Protein AF-A0A078AK58-F1 (afdb_monomer_lite)

Foldseek 3Di:
DDDPPVPLVVVVVVLVVCLVPVLQVVLVVQLVPDPDPVCSVVSSVVSSVVSNVVSVVVSVVVVVVVVCPPDPPDDDDDDPPPPPDDPDPVPDDPPDDSPDPPVPDDPDDD

InterPro domains:
  IPR008389 ATPase, V0 complex, subunit e1/e2 [PF05493] (16-73)

pLDDT: mean 79.78, std 16.2, range [44.53, 97.0]

Sequence (110 aa):
MGVDQTAFGPITGIYVAVAAVAAPLIAMYVFRKTKDVTMKKDNCWMTFWLVLLGVFCMWIMWACTFMHQMYPLSRAVSKKPEFRVRCPAKYCNDDQDPDIWIEKAPESKL

Organism: Stylonychia lemnae (NCBI:txid5949)

Secondary structure (DSSP, 8-state):
----TTTHHHHHHHHHHHHHHHHHHHHHHHHHH---TTTHHHHHHHHHHHHHHHHHHHHHHHHHHHHHHHS-S----PPPP-------TTS--TTS-TT-----------

Structure (mmCIF, N/CA/C/O backbone):
data_AF-A0A078AK58-F1
#
_entry.id   AF-A0A078AK58-F1
#
loop_
_atom_site.group_PDB
_atom_site.id
_atom_site.type_symbol
_atom_site.label_atom_id
_atom_site.label_alt_id
_atom_site.label_comp_id
_atom_site.label_asym_id
_atom_site.label_entity_id
_atom_site.label_seq_id
_atom_site.pdbx_PDB_ins_code
_atom_site.Cartn_x
_atom_site.Cartn_y
_atom_site.Cartn_z
_atom_site.occupancy
_atom_site.B_iso_or_equiv
_atom_site.auth_seq_id
_atom_site.auth_comp_id
_atom_site.auth_asym_id
_atom_site.auth_atom_id
_atom_site.pdbx_PDB_model_num
ATOM 1 N N . MET A 1 1 ? 14.020 6.325 -24.079 1.00 44.53 1 MET A N 1
ATOM 2 C CA . MET A 1 1 ? 13.530 5.118 -23.382 1.00 44.53 1 MET A CA 1
ATOM 3 C C . MET A 1 1 ? 12.362 5.566 -22.527 1.00 44.53 1 MET A C 1
ATOM 5 O O . MET A 1 1 ? 12.584 6.214 -21.514 1.00 44.53 1 MET A O 1
ATOM 9 N N . GLY A 1 2 ? 11.139 5.394 -23.030 1.00 47.38 2 GLY A N 1
ATOM 10 C CA . GLY A 1 2 ? 9.935 5.797 -22.310 1.00 47.38 2 GLY A CA 1
ATOM 11 C C . GLY A 1 2 ? 9.709 4.819 -21.171 1.00 47.38 2 GLY A C 1
ATOM 12 O O . GLY A 1 2 ? 9.520 3.633 -21.414 1.00 47.38 2 GLY A O 1
ATOM 13 N N . VAL A 1 3 ? 9.812 5.296 -19.937 1.00 57.88 3 VAL A N 1
ATOM 14 C CA . VAL A 1 3 ? 9.314 4.546 -18.790 1.00 57.88 3 VAL A CA 1
ATOM 15 C C . VAL A 1 3 ? 7.798 4.603 -18.910 1.00 57.88 3 VAL A C 1
ATOM 17 O O . VAL A 1 3 ? 7.224 5.684 -18.770 1.00 57.88 3 VAL A O 1
ATOM 20 N N . ASP A 1 4 ? 7.149 3.482 -19.213 1.00 56.38 4 ASP A N 1
ATOM 21 C CA . ASP A 1 4 ? 5.697 3.397 -19.110 1.00 56.38 4 ASP A CA 1
ATOM 22 C C . ASP A 1 4 ? 5.334 3.679 -17.644 1.00 56.38 4 ASP A C 1
ATOM 24 O O . ASP A 1 4 ? 5.480 2.832 -16.763 1.00 56.38 4 ASP A O 1
ATOM 28 N N . GLN A 1 5 ? 4.883 4.904 -17.351 1.00 56.28 5 GLN A N 1
ATOM 29 C CA . GLN A 1 5 ? 4.442 5.350 -16.018 1.00 56.28 5 GLN A CA 1
ATOM 30 C C . GLN A 1 5 ? 3.253 4.536 -15.465 1.00 56.28 5 GLN A C 1
ATOM 32 O O . GLN A 1 5 ? 2.751 4.801 -14.373 1.00 56.28 5 GLN A O 1
ATOM 37 N N . THR A 1 6 ? 2.790 3.532 -16.2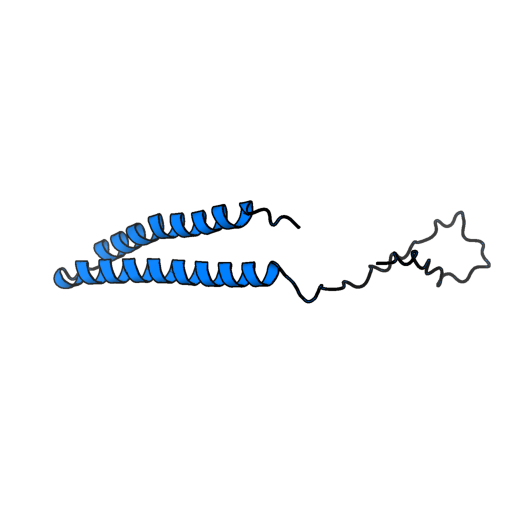03 1.00 62.16 6 THR A N 1
ATOM 38 C CA . THR A 1 6 ? 1.572 2.771 -15.953 1.00 62.16 6 THR A CA 1
ATOM 39 C C . THR A 1 6 ? 1.684 1.809 -14.775 1.00 62.16 6 THR A C 1
ATOM 41 O O . THR A 1 6 ? 0.653 1.476 -14.207 1.00 62.16 6 THR A O 1
ATOM 44 N N . ALA A 1 7 ? 2.884 1.391 -14.347 1.00 67.00 7 ALA A N 1
ATOM 45 C CA . ALA A 1 7 ? 3.033 0.406 -13.264 1.00 67.00 7 ALA A CA 1
ATOM 46 C C . ALA A 1 7 ? 3.028 1.009 -11.843 1.00 67.00 7 ALA A C 1
ATOM 48 O O . ALA A 1 7 ? 2.622 0.346 -10.887 1.00 67.00 7 ALA A O 1
ATOM 49 N N . PHE A 1 8 ? 3.443 2.270 -11.682 1.00 79.38 8 PHE A N 1
ATOM 50 C CA . PHE A 1 8 ? 3.563 2.898 -10.358 1.00 79.38 8 PHE A CA 1
ATOM 51 C C . PHE A 1 8 ? 2.199 3.239 -9.735 1.00 79.38 8 PHE A C 1
ATOM 53 O O . PHE A 1 8 ? 1.989 3.065 -8.530 1.00 79.38 8 PHE A O 1
ATOM 60 N N . GLY A 1 9 ? 1.259 3.695 -10.569 1.00 84.81 9 GLY A N 1
ATOM 61 C CA . GLY A 1 9 ? -0.090 4.089 -10.157 1.00 84.81 9 GLY A CA 1
ATOM 62 C C . GLY A 1 9 ? -0.917 2.942 -9.561 1.00 84.81 9 GLY A C 1
ATOM 63 O O . GLY A 1 9 ? -1.377 3.075 -8.427 1.00 84.81 9 GLY A O 1
ATOM 64 N N . PRO A 1 10 ? -1.081 1.801 -10.261 1.00 90.62 10 PRO A N 1
ATOM 65 C CA . PRO A 1 10 ? -1.888 0.681 -9.785 1.00 90.62 10 PRO A CA 1
ATOM 66 C C . PRO A 1 10 ? -1.395 0.120 -8.454 1.00 90.62 10 PRO A C 1
ATOM 68 O O . PRO A 1 10 ? -2.193 -0.095 -7.546 1.00 90.62 10 PRO A O 1
ATOM 71 N N . ILE A 1 11 ? -0.080 -0.069 -8.307 1.00 90.94 11 ILE A N 1
ATOM 72 C CA . ILE A 1 11 ? 0.484 -0.659 -7.090 1.00 90.94 11 ILE A CA 1
ATOM 73 C C . ILE A 1 11 ? 0.319 0.295 -5.909 1.00 90.94 11 ILE A C 1
ATOM 75 O O . ILE A 1 11 ? -0.164 -0.116 -4.856 1.00 90.94 11 ILE A O 1
ATOM 79 N N . THR A 1 12 ? 0.608 1.584 -6.093 1.00 91.69 12 THR A N 1
ATOM 80 C CA . THR A 1 12 ? 0.352 2.591 -5.053 1.00 91.69 12 THR A CA 1
ATOM 81 C C . THR A 1 12 ? -1.132 2.649 -4.682 1.00 91.69 12 THR A C 1
ATOM 83 O O . THR A 1 12 ? -1.469 2.707 -3.500 1.00 91.69 12 THR A O 1
ATOM 86 N N . GLY A 1 13 ? -2.026 2.533 -5.669 1.00 92.94 13 GLY A N 1
ATOM 87 C CA . GLY A 1 13 ? -3.469 2.431 -5.454 1.00 92.94 13 GLY A CA 1
ATOM 88 C C . GLY A 1 13 ? -3.873 1.240 -4.578 1.00 92.94 13 GLY A C 1
ATOM 89 O O . GLY A 1 13 ? -4.726 1.398 -3.707 1.00 92.94 13 GLY A O 1
ATOM 90 N N . ILE A 1 14 ? -3.228 0.077 -4.734 1.00 94.56 14 ILE A N 1
ATOM 91 C CA . ILE A 1 14 ? -3.469 -1.099 -3.880 1.00 94.56 14 ILE A CA 1
ATOM 92 C C . ILE A 1 14 ? -3.087 -0.801 -2.428 1.00 94.56 14 ILE A C 1
ATOM 94 O O . ILE A 1 14 ? -3.877 -1.079 -1.530 1.00 94.56 14 ILE A O 1
ATOM 98 N N . TYR A 1 15 ? -1.921 -0.200 -2.176 1.00 94.25 15 TYR A N 1
ATOM 99 C CA . TYR A 1 15 ? -1.517 0.158 -0.811 1.00 94.25 15 TYR A CA 1
ATOM 100 C C . TYR A 1 15 ? -2.486 1.160 -0.171 1.00 94.25 15 TYR A C 1
ATOM 102 O O . TYR A 1 15 ? -2.853 0.997 0.992 1.00 94.25 15 TYR A O 1
ATOM 110 N N . VAL A 1 16 ? -2.967 2.146 -0.934 1.00 95.12 16 VAL A N 1
ATOM 111 C CA . VAL A 1 16 ? -3.990 3.091 -0.460 1.00 95.12 16 VAL A CA 1
ATOM 112 C C . VAL A 1 16 ? -5.307 2.375 -0.152 1.00 95.12 16 VAL A C 1
ATOM 114 O O . VAL A 1 16 ? -5.888 2.610 0.906 1.00 95.12 16 VAL A O 1
ATOM 117 N N . ALA A 1 17 ? -5.764 1.468 -1.019 1.00 95.69 17 ALA A N 1
ATOM 118 C CA . ALA A 1 17 ? -6.980 0.690 -0.788 1.00 95.69 17 ALA A CA 1
ATOM 119 C C . ALA A 1 17 ? -6.858 -0.200 0.460 1.00 95.69 17 ALA A C 1
ATOM 121 O O . ALA A 1 17 ? -7.770 -0.246 1.286 1.00 95.69 17 ALA A O 1
ATOM 122 N N . VAL A 1 18 ? -5.707 -0.854 0.647 1.00 95.12 18 VAL A N 1
ATOM 123 C CA . VAL A 1 18 ? -5.418 -1.652 1.844 1.00 95.12 18 VAL A CA 1
ATOM 124 C C . VAL A 1 18 ? -5.406 -0.771 3.090 1.00 95.12 18 VAL A C 1
ATOM 126 O O . VAL A 1 18 ? -6.041 -1.139 4.071 1.00 95.12 18 VAL A O 1
ATOM 129 N N . ALA A 1 19 ? -4.768 0.403 3.069 1.00 94.69 19 ALA A N 1
ATOM 130 C CA . ALA A 1 19 ? -4.797 1.331 4.201 1.00 94.69 19 ALA A CA 1
ATOM 131 C C . ALA A 1 19 ? -6.230 1.781 4.531 1.00 94.69 19 ALA A C 1
ATOM 133 O O . ALA A 1 19 ? -6.636 1.744 5.692 1.00 94.69 19 ALA A O 1
ATOM 134 N N . ALA A 1 20 ? -7.012 2.147 3.511 1.00 94.50 20 ALA A N 1
ATOM 135 C CA . ALA A 1 20 ? -8.379 2.634 3.663 1.00 94.50 20 ALA A CA 1
ATOM 136 C C . ALA A 1 20 ? -9.340 1.575 4.223 1.00 94.50 20 ALA A C 1
ATOM 138 O O . ALA A 1 20 ? -10.286 1.932 4.916 1.00 94.50 20 ALA A O 1
ATOM 139 N N . VAL A 1 21 ? -9.105 0.287 3.952 1.00 96.38 21 VAL A N 1
ATOM 140 C CA . VAL A 1 21 ? -9.954 -0.816 4.433 1.00 96.38 21 VAL A CA 1
ATOM 141 C C . VAL A 1 21 ? -9.424 -1.415 5.738 1.00 96.38 21 VAL A C 1
ATOM 143 O O . VAL A 1 21 ? -10.177 -1.585 6.696 1.00 96.38 21 VAL A O 1
ATOM 146 N N . ALA A 1 22 ? -8.127 -1.714 5.821 1.00 93.62 22 ALA A N 1
ATOM 147 C CA . ALA A 1 22 ? -7.534 -2.376 6.978 1.00 93.62 22 ALA A CA 1
ATOM 148 C C . ALA A 1 22 ? -7.523 -1.478 8.221 1.00 93.62 22 ALA A C 1
ATOM 150 O O . ALA A 1 22 ? -7.836 -1.955 9.311 1.00 93.62 22 ALA A O 1
ATOM 151 N N . ALA A 1 23 ? -7.217 -0.183 8.079 1.00 93.38 23 ALA A N 1
ATOM 152 C CA . ALA A 1 23 ? -7.156 0.727 9.221 1.00 93.38 23 ALA A CA 1
ATOM 153 C C . ALA A 1 23 ? -8.502 0.838 9.969 1.00 93.38 23 ALA A C 1
ATOM 155 O O . ALA A 1 23 ? -8.506 0.602 11.181 1.00 93.38 23 ALA A O 1
ATOM 156 N N . PRO A 1 24 ? -9.657 1.105 9.318 1.00 93.56 24 PRO A N 1
ATOM 157 C CA . PRO A 1 24 ? -10.933 1.143 10.027 1.00 93.56 24 PRO A CA 1
ATOM 158 C C . PRO A 1 24 ? -11.393 -0.238 10.507 1.00 93.56 24 PRO A C 1
ATOM 160 O O . PRO A 1 24 ? -11.928 -0.327 11.609 1.00 93.56 24 PRO A O 1
ATOM 163 N N . LEU A 1 25 ? -11.168 -1.321 9.749 1.00 94.81 25 LEU A N 1
ATOM 164 C CA . LEU A 1 25 ? -11.570 -2.668 10.180 1.00 94.81 25 LEU A CA 1
ATOM 165 C C . LEU A 1 25 ? -10.841 -3.107 11.456 1.00 94.81 25 LEU A C 1
ATOM 167 O O . LEU A 1 25 ? -11.472 -3.593 12.398 1.00 94.81 25 LEU A O 1
ATOM 171 N N . ILE A 1 26 ? -9.522 -2.909 11.513 1.00 93.19 26 ILE A N 1
ATOM 172 C CA . ILE A 1 26 ? -8.712 -3.281 12.677 1.00 93.19 26 ILE A CA 1
ATOM 173 C C . ILE A 1 26 ? -9.017 -2.341 13.853 1.00 93.19 26 ILE A C 1
ATOM 175 O O . ILE A 1 26 ? -9.166 -2.809 14.983 1.00 93.19 26 ILE A O 1
ATOM 179 N N . ALA A 1 27 ? -9.202 -1.040 13.608 1.00 91.12 27 ALA A N 1
ATOM 180 C CA . ALA A 1 27 ? -9.598 -0.091 14.647 1.00 91.12 27 ALA A CA 1
ATOM 181 C C . ALA A 1 27 ? -10.966 -0.444 15.268 1.00 91.12 27 ALA A C 1
ATOM 183 O O . ALA A 1 27 ? -11.099 -0.484 16.493 1.00 91.12 27 ALA A O 1
ATOM 184 N N . MET A 1 28 ? -11.966 -0.801 14.449 1.00 91.94 28 MET A N 1
ATOM 185 C CA . MET A 1 28 ? -13.268 -1.282 14.932 1.00 91.94 28 MET A CA 1
ATOM 186 C C . MET A 1 28 ? -13.142 -2.586 15.725 1.00 91.94 28 MET A C 1
ATOM 188 O O . MET A 1 28 ? -13.786 -2.744 16.766 1.00 91.94 28 MET A O 1
ATOM 192 N N . TYR A 1 29 ? -12.300 -3.516 15.269 1.00 93.69 29 TYR A N 1
ATOM 193 C CA . TYR A 1 29 ? -12.030 -4.759 15.987 1.00 93.69 29 TYR A CA 1
ATOM 194 C C . TYR A 1 29 ? -11.444 -4.495 17.383 1.00 93.69 29 TYR A C 1
ATOM 196 O O . TYR A 1 29 ? -11.949 -5.031 18.375 1.00 93.69 29 TYR A O 1
ATOM 204 N N . VAL A 1 30 ? -10.435 -3.623 17.487 1.00 91.81 30 VAL A N 1
ATOM 205 C CA . VAL A 1 30 ? -9.811 -3.257 18.768 1.00 91.81 30 VAL A CA 1
ATOM 206 C C . VAL A 1 30 ? -10.794 -2.528 19.680 1.00 91.81 30 VAL A C 1
ATOM 208 O O . VAL A 1 30 ? -10.871 -2.843 20.872 1.00 91.81 30 VAL A O 1
ATOM 211 N N . PHE A 1 31 ? -11.610 -1.625 19.133 1.00 90.12 31 PHE A N 1
ATOM 212 C CA . PHE A 1 31 ? -12.654 -0.939 19.892 1.00 90.12 31 PHE A CA 1
ATOM 213 C C . PHE A 1 31 ? -13.658 -1.926 20.504 1.00 90.12 31 PHE A C 1
ATOM 215 O O . PHE A 1 31 ? -14.035 -1.797 21.670 1.00 90.12 31 PHE A O 1
ATOM 222 N N . ARG A 1 32 ? -14.053 -2.955 19.743 1.00 90.75 32 ARG A N 1
ATOM 223 C CA . ARG A 1 32 ? -15.008 -3.976 20.193 1.00 90.75 32 ARG A CA 1
ATOM 224 C C . ARG A 1 32 ? -14.403 -4.960 21.196 1.00 90.75 32 ARG A C 1
ATOM 226 O O . ARG A 1 32 ? -15.126 -5.489 22.037 1.00 90.75 32 ARG A O 1
ATOM 233 N N . LYS A 1 33 ? -13.094 -5.217 21.116 1.00 92.75 33 LYS A N 1
ATOM 234 C CA . LYS A 1 33 ? -12.386 -6.148 22.008 1.00 92.75 33 LYS A CA 1
ATOM 235 C C . LYS A 1 33 ? -11.976 -5.514 23.340 1.00 92.75 33 LYS A C 1
ATOM 237 O O . LYS A 1 33 ? -11.910 -6.221 24.347 1.00 92.75 33 LYS A O 1
ATOM 242 N N . THR A 1 34 ? -11.707 -4.210 23.354 1.00 89.94 34 THR A N 1
ATOM 243 C CA . THR A 1 34 ? -11.282 -3.480 24.556 1.00 89.94 34 THR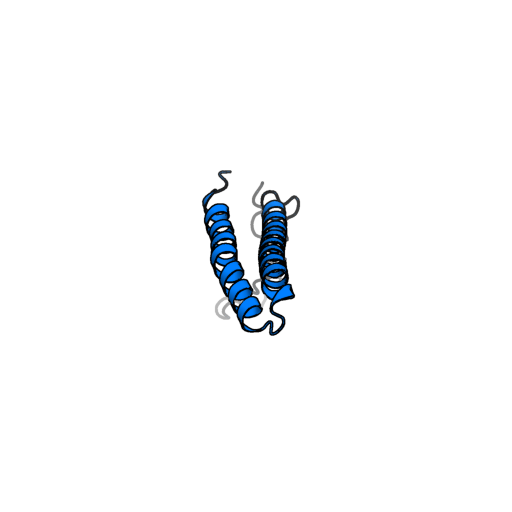 A CA 1
ATOM 244 C C . THR A 1 34 ? -12.432 -3.428 25.566 1.00 89.94 34 THR A C 1
ATOM 246 O O . THR A 1 34 ? -13.502 -2.902 25.267 1.00 89.94 34 THR A O 1
ATOM 249 N N . LYS A 1 35 ? -12.239 -3.994 26.766 1.00 87.94 35 LYS A N 1
ATOM 250 C CA . LYS A 1 35 ? -13.261 -3.993 27.830 1.00 87.94 35 LYS A CA 1
ATOM 251 C C . LYS A 1 35 ? -13.280 -2.676 28.609 1.00 87.94 35 LYS A C 1
ATOM 253 O O . LYS A 1 35 ? -14.360 -2.196 28.944 1.00 87.94 35 LYS A O 1
ATOM 258 N N . ASP A 1 36 ? -12.107 -2.084 28.827 1.00 87.19 36 ASP A N 1
ATOM 259 C CA . ASP A 1 36 ? -11.958 -0.827 29.560 1.00 87.19 36 ASP A CA 1
ATOM 260 C C . ASP A 1 36 ? -12.541 0.358 28.796 1.00 87.19 36 ASP A C 1
ATOM 262 O O . ASP A 1 36 ? -12.132 0.664 27.676 1.00 87.19 36 ASP A O 1
ATOM 266 N N . VAL A 1 37 ? -13.514 1.038 29.401 1.00 82.12 37 VAL A N 1
ATOM 267 C CA . VAL A 1 37 ? -14.289 2.091 28.728 1.00 82.12 37 VAL A CA 1
ATOM 268 C C . VAL A 1 37 ? -13.464 3.365 28.537 1.00 82.12 37 VAL A C 1
ATOM 270 O O . VAL A 1 37 ? -13.616 4.042 27.524 1.00 82.12 37 VAL A O 1
ATOM 273 N N . THR A 1 38 ? -12.548 3.648 29.464 1.00 89.25 38 THR A N 1
ATOM 274 C CA . THR A 1 38 ? -11.646 4.809 29.426 1.00 89.25 38 THR A CA 1
ATOM 275 C C . THR A 1 38 ? -10.582 4.687 28.332 1.00 89.25 38 THR A C 1
ATOM 277 O O . THR A 1 38 ? -10.250 5.682 27.700 1.00 89.25 38 THR A O 1
ATOM 280 N N . MET A 1 39 ? -10.113 3.468 28.040 1.00 88.44 39 MET A N 1
ATOM 281 C CA . MET A 1 39 ? -9.005 3.206 27.102 1.00 88.44 39 MET A CA 1
ATOM 282 C C . MET A 1 39 ? -9.460 2.902 25.667 1.00 88.44 39 MET A C 1
ATOM 284 O O . MET A 1 39 ? -8.646 2.810 24.749 1.00 88.44 39 MET A O 1
ATOM 288 N N . LYS A 1 40 ? -10.768 2.737 25.434 1.00 87.81 40 LYS A N 1
ATOM 289 C CA . LYS A 1 40 ? -11.324 2.358 24.123 1.00 87.81 40 LYS A CA 1
ATOM 290 C C . LYS A 1 40 ? -10.944 3.316 22.999 1.00 87.81 40 LYS A C 1
ATOM 292 O O . LYS A 1 40 ? -10.606 2.865 21.904 1.00 87.81 40 LYS A O 1
ATOM 297 N N . LYS A 1 41 ? -11.044 4.626 23.247 1.00 87.44 41 LYS A N 1
ATOM 298 C CA . LYS A 1 41 ? -10.799 5.640 22.213 1.00 87.44 41 LYS A CA 1
ATOM 299 C C . LYS A 1 41 ? -9.317 5.717 21.860 1.00 87.44 41 LYS A C 1
ATOM 301 O O . LYS A 1 41 ? -8.983 5.731 20.677 1.00 87.44 41 LYS A O 1
ATOM 306 N N . ASP A 1 42 ? -8.460 5.685 22.874 1.00 91.69 42 ASP A N 1
ATOM 307 C CA . ASP A 1 42 ? -7.013 5.800 22.708 1.00 91.69 42 ASP A CA 1
ATOM 308 C C . ASP A 1 42 ? -6.442 4.559 22.018 1.00 91.69 42 ASP A C 1
ATOM 310 O O . ASP A 1 42 ? -5.712 4.689 21.038 1.00 91.69 42 ASP A O 1
ATOM 314 N N . ASN A 1 43 ? -6.882 3.357 22.411 1.00 90.25 43 ASN A N 1
ATOM 315 C CA . ASN A 1 43 ? -6.496 2.115 21.735 1.00 90.25 43 ASN A CA 1
ATOM 316 C C . ASN A 1 43 ? -6.955 2.081 20.271 1.00 90.25 43 ASN A C 1
ATOM 318 O O . ASN A 1 43 ? -6.232 1.587 19.405 1.00 90.25 43 ASN A O 1
ATOM 322 N N . CYS A 1 44 ? -8.146 2.609 19.977 1.00 90.69 44 CYS A N 1
ATOM 323 C CA . CYS A 1 44 ? -8.671 2.695 18.615 1.00 90.69 44 CYS A CA 1
ATOM 324 C C . CYS A 1 44 ? -7.815 3.629 17.742 1.00 90.69 44 CYS A C 1
ATOM 326 O O . CYS A 1 44 ? -7.372 3.233 16.664 1.00 90.69 44 CYS A O 1
ATOM 328 N N . TRP A 1 45 ? -7.513 4.833 18.238 1.00 92.62 45 TRP A N 1
ATOM 329 C CA . TRP A 1 45 ? -6.678 5.812 17.536 1.00 92.62 45 TRP A CA 1
ATOM 330 C C . TRP A 1 45 ? -5.236 5.339 17.364 1.00 92.62 45 TRP A C 1
ATOM 332 O O . TRP A 1 45 ? -4.683 5.442 16.270 1.00 92.62 45 TRP A O 1
ATOM 342 N N . MET A 1 46 ? -4.642 4.769 18.411 1.00 94.50 46 MET A N 1
ATOM 343 C CA . MET A 1 46 ? -3.303 4.190 18.353 1.00 94.50 46 MET A CA 1
ATOM 344 C C . MET A 1 46 ? -3.231 3.093 17.288 1.00 94.50 46 MET A C 1
ATOM 346 O O . MET A 1 46 ? -2.343 3.109 16.440 1.00 94.50 46 MET A O 1
ATOM 350 N N . THR A 1 47 ? -4.201 2.177 17.280 1.00 94.00 47 THR A N 1
ATOM 351 C CA . THR A 1 47 ? -4.258 1.091 16.293 1.00 94.00 47 THR A CA 1
ATOM 352 C C . THR A 1 47 ? -4.407 1.625 14.872 1.00 94.00 47 THR A C 1
ATOM 354 O O . THR A 1 47 ? -3.710 1.164 13.972 1.00 94.00 47 THR A O 1
ATOM 357 N N . PHE A 1 48 ? -5.275 2.618 14.662 1.00 93.19 48 PHE A N 1
ATOM 358 C CA . PHE A 1 48 ? -5.466 3.240 13.354 1.00 93.19 48 PHE A CA 1
ATOM 359 C C . PHE A 1 48 ? -4.153 3.813 12.798 1.00 93.19 48 PHE A C 1
ATOM 361 O O . PHE A 1 48 ? -3.763 3.491 11.673 1.00 93.19 48 PHE A O 1
ATOM 368 N N . TRP A 1 49 ? -3.432 4.598 13.605 1.00 94.75 49 TRP A N 1
ATOM 369 C CA . TRP A 1 49 ? -2.154 5.189 13.201 1.00 94.75 49 TRP A CA 1
ATOM 370 C C . TRP A 1 49 ? -1.054 4.149 12.992 1.00 94.75 49 TRP A C 1
ATOM 372 O O . TRP A 1 49 ? -0.272 4.281 12.053 1.00 94.75 49 TRP A O 1
ATOM 382 N N . LEU A 1 50 ? -1.014 3.091 13.806 1.00 95.31 50 LEU A N 1
ATOM 383 C CA . LEU A 1 50 ? -0.055 1.998 13.635 1.00 95.31 50 LEU A CA 1
ATOM 384 C C . LEU A 1 50 ? -0.269 1.239 12.322 1.00 95.31 50 LEU A C 1
ATOM 386 O O . LEU A 1 50 ? 0.702 0.926 11.636 1.00 95.31 50 LEU A O 1
ATOM 390 N N . VAL A 1 51 ? -1.523 0.968 11.946 1.00 95.56 51 VAL A N 1
ATOM 391 C CA . VAL 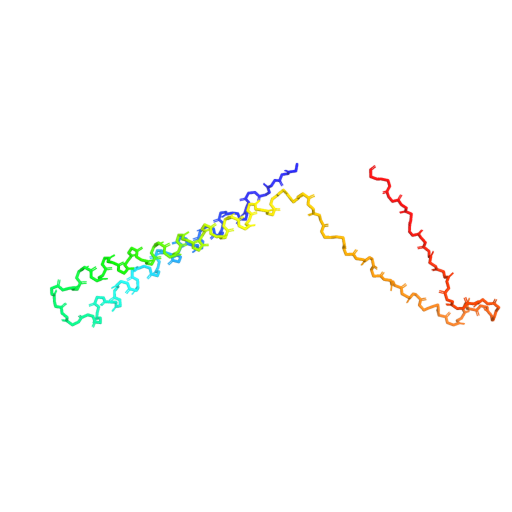A 1 51 ? -1.836 0.310 10.669 1.00 95.56 51 VAL A CA 1
ATOM 392 C C . VAL A 1 51 ? -1.453 1.210 9.496 1.00 95.56 51 VAL A C 1
ATOM 394 O O . VAL A 1 51 ? -0.817 0.740 8.553 1.00 95.56 51 VAL A O 1
ATOM 397 N N . LEU A 1 52 ? -1.773 2.505 9.567 1.00 94.94 52 LEU A N 1
ATOM 398 C CA . LEU A 1 52 ? -1.419 3.469 8.524 1.00 94.94 52 LEU A CA 1
ATOM 399 C C . LEU A 1 52 ? 0.104 3.580 8.357 1.00 94.94 52 LEU A C 1
ATOM 401 O O . LEU A 1 52 ? 0.605 3.489 7.237 1.00 94.94 52 LEU A O 1
ATOM 405 N N . LEU A 1 53 ? 0.843 3.693 9.465 1.00 96.44 53 LEU A N 1
ATOM 406 C CA . LEU A 1 53 ? 2.305 3.712 9.464 1.00 96.44 53 LEU A CA 1
ATOM 407 C C . LEU A 1 53 ? 2.889 2.412 8.893 1.00 96.44 53 LEU A C 1
ATOM 409 O O . LEU A 1 53 ? 3.817 2.458 8.091 1.00 96.44 53 LEU A O 1
ATOM 413 N N . GLY A 1 54 ? 2.334 1.255 9.261 1.00 96.62 54 GLY A N 1
ATOM 414 C CA . GLY A 1 54 ? 2.777 -0.042 8.751 1.00 96.62 54 GLY A CA 1
ATOM 415 C C . GLY A 1 54 ? 2.619 -0.163 7.234 1.00 96.62 54 GLY A C 1
ATOM 416 O O . GLY A 1 54 ? 3.568 -0.534 6.542 1.00 96.62 54 GLY A O 1
ATOM 417 N N . VAL A 1 55 ? 1.450 0.209 6.704 1.00 96.06 55 VAL A N 1
ATOM 418 C CA . VAL A 1 55 ? 1.195 0.202 5.255 1.00 96.06 55 VAL A CA 1
ATOM 419 C C . VAL A 1 55 ? 2.094 1.211 4.536 1.00 96.06 55 VAL A C 1
ATOM 421 O O . VAL A 1 55 ? 2.638 0.896 3.479 1.00 96.06 55 VAL A O 1
ATOM 424 N N . PHE A 1 56 ? 2.319 2.387 5.126 1.00 94.88 56 PHE A N 1
ATOM 425 C CA . PHE A 1 56 ? 3.234 3.393 4.589 1.00 94.88 56 PHE A CA 1
ATOM 426 C C . PHE A 1 56 ? 4.681 2.884 4.504 1.00 94.88 56 PHE A C 1
ATOM 428 O O . PHE A 1 56 ? 5.322 3.021 3.464 1.00 94.88 56 PHE A O 1
ATOM 435 N N . CYS A 1 57 ? 5.182 2.223 5.551 1.00 97.00 57 CYS A N 1
ATOM 436 C CA . CYS A 1 57 ? 6.512 1.613 5.546 1.00 97.00 57 CYS A CA 1
ATOM 437 C C . CYS A 1 57 ? 6.638 0.506 4.489 1.00 97.00 57 CYS A C 1
ATOM 439 O O . CYS A 1 57 ? 7.642 0.446 3.778 1.00 97.00 57 CYS A O 1
ATOM 441 N N . MET A 1 58 ? 5.617 -0.350 4.347 1.00 94.94 58 MET A N 1
ATOM 442 C CA . MET A 1 58 ? 5.593 -1.363 3.285 1.00 94.94 58 MET A CA 1
ATOM 443 C C . MET A 1 58 ? 5.613 -0.725 1.889 1.00 94.94 58 MET A C 1
ATOM 445 O O . MET A 1 58 ? 6.338 -1.202 1.016 1.00 94.94 58 MET A O 1
ATOM 449 N N . TRP A 1 59 ? 4.867 0.366 1.687 1.00 94.75 59 TRP A N 1
ATOM 450 C CA . TRP A 1 59 ? 4.856 1.107 0.426 1.00 94.75 59 TRP A CA 1
ATOM 451 C C . TRP A 1 59 ? 6.218 1.745 0.115 1.00 94.75 59 TRP A C 1
ATOM 453 O O . TRP A 1 59 ? 6.697 1.611 -1.009 1.00 94.75 59 TRP A O 1
ATOM 463 N N . ILE A 1 60 ? 6.888 2.364 1.098 1.00 95.38 60 ILE A N 1
ATOM 464 C CA . ILE A 1 60 ? 8.240 2.924 0.914 1.00 95.38 60 ILE A CA 1
ATOM 465 C C . ILE A 1 60 ? 9.232 1.833 0.515 1.00 95.38 60 ILE A C 1
ATOM 467 O O . ILE A 1 60 ? 9.988 2.019 -0.436 1.00 95.38 60 ILE A O 1
ATOM 471 N N . MET A 1 61 ? 9.239 0.695 1.216 1.00 94.62 61 MET A N 1
ATOM 472 C CA . MET A 1 61 ? 10.133 -0.422 0.893 1.00 94.62 61 MET A CA 1
ATOM 473 C C . MET A 1 61 ? 9.933 -0.882 -0.553 1.00 94.62 61 MET A C 1
ATOM 475 O O . MET A 1 61 ? 10.903 -1.016 -1.301 1.00 94.62 61 MET A O 1
ATOM 479 N N . TRP A 1 62 ? 8.678 -1.043 -0.975 1.00 93.31 62 TRP A N 1
ATOM 480 C CA . TRP A 1 62 ? 8.354 -1.365 -2.360 1.00 93.31 62 TRP A CA 1
ATOM 481 C C . TRP A 1 62 ? 8.855 -0.285 -3.335 1.00 93.31 62 TRP A C 1
ATOM 483 O O . TRP A 1 62 ? 9.575 -0.605 -4.284 1.00 93.31 62 TRP A O 1
ATOM 493 N N . ALA A 1 63 ? 8.574 0.994 -3.071 1.00 90.75 63 ALA A N 1
ATOM 494 C CA . ALA A 1 63 ? 8.999 2.105 -3.922 1.00 90.75 63 ALA A CA 1
ATOM 495 C C . ALA A 1 63 ? 10.530 2.175 -4.069 1.00 90.75 63 ALA A C 1
ATOM 497 O O . ALA A 1 63 ? 11.042 2.350 -5.175 1.00 90.75 63 ALA A O 1
ATOM 498 N N . CYS A 1 64 ? 11.275 1.962 -2.983 1.00 93.00 64 CYS A N 1
ATOM 499 C CA . CYS A 1 64 ? 12.736 1.894 -2.997 1.00 93.00 64 CYS A CA 1
ATOM 500 C C . CYS A 1 64 ? 13.254 0.743 -3.869 1.00 93.00 64 CYS A C 1
ATOM 502 O O . CYS A 1 64 ? 14.200 0.934 -4.636 1.00 93.00 64 CYS A O 1
ATOM 504 N N . THR A 1 65 ? 12.648 -0.445 -3.780 1.00 90.88 65 THR A N 1
ATOM 505 C CA . THR A 1 65 ? 13.042 -1.588 -4.623 1.00 90.88 65 THR A CA 1
ATOM 506 C C . THR A 1 65 ? 12.730 -1.353 -6.099 1.00 90.88 65 THR A C 1
ATOM 508 O O . THR A 1 65 ? 13.537 -1.706 -6.956 1.00 90.88 65 THR A O 1
ATOM 511 N N . PHE A 1 66 ? 11.610 -0.693 -6.400 1.00 88.94 66 PHE A N 1
ATOM 512 C CA . PHE A 1 66 ? 11.227 -0.323 -7.759 1.00 88.94 66 PHE A CA 1
ATOM 513 C C . PHE A 1 66 ? 12.194 0.707 -8.363 1.00 88.94 66 PHE A C 1
ATOM 515 O O . PHE A 1 66 ? 12.666 0.528 -9.485 1.00 88.94 66 PHE A O 1
ATOM 522 N N . MET A 1 67 ? 12.569 1.742 -7.601 1.00 87.81 67 MET A N 1
ATOM 523 C CA . MET A 1 67 ? 13.526 2.759 -8.058 1.00 87.81 67 MET A CA 1
ATOM 524 C C . MET A 1 67 ? 14.910 2.174 -8.365 1.00 87.81 67 MET A C 1
ATOM 526 O O . MET A 1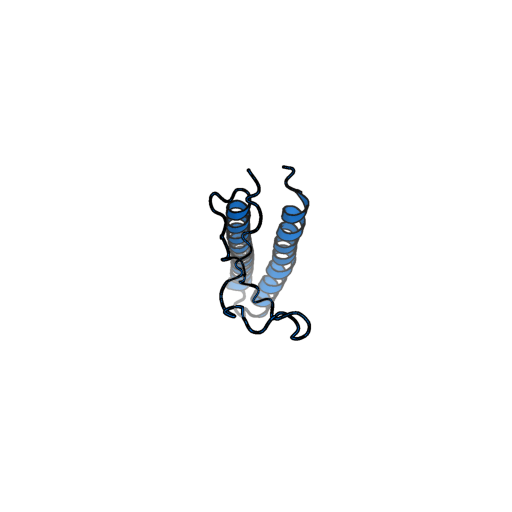 67 ? 15.516 2.551 -9.367 1.00 87.81 67 MET A O 1
ATOM 530 N N . HIS A 1 68 ? 15.387 1.205 -7.576 1.00 87.94 68 HIS A N 1
ATOM 531 C CA . HIS A 1 68 ? 16.664 0.529 -7.846 1.00 87.94 68 HIS A CA 1
ATOM 532 C C . HIS A 1 68 ? 16.689 -0.229 -9.181 1.00 87.94 68 HIS A C 1
ATOM 534 O O . HIS A 1 68 ? 17.763 -0.452 -9.736 1.00 87.94 68 HIS A O 1
ATOM 540 N N . GLN A 1 69 ? 15.528 -0.619 -9.711 1.00 85.69 69 GLN A N 1
ATOM 541 C CA . GLN A 1 69 ? 15.427 -1.377 -10.958 1.00 85.69 69 GLN A CA 1
ATOM 542 C C . GLN A 1 69 ? 15.250 -0.491 -12.201 1.00 85.69 69 GLN A C 1
ATOM 544 O O . GLN A 1 69 ? 15.386 -0.999 -13.311 1.00 85.69 69 GLN A O 1
ATOM 549 N N . MET A 1 70 ? 14.983 0.817 -12.057 1.00 84.25 70 MET A N 1
ATOM 550 C CA . MET A 1 70 ? 14.756 1.700 -13.214 1.00 84.25 70 MET A CA 1
ATOM 551 C C . MET A 1 70 ? 16.016 1.958 -14.049 1.00 84.25 70 MET A C 1
ATOM 553 O O . MET A 1 70 ? 15.928 2.063 -15.270 1.00 84.25 70 MET A O 1
ATOM 557 N N . TYR A 1 71 ? 17.183 2.050 -13.409 1.00 86.69 71 TYR A N 1
ATOM 558 C CA . TYR A 1 71 ? 18.456 2.327 -14.083 1.00 86.69 71 TYR A CA 1
ATOM 559 C C . TYR A 1 71 ? 19.552 1.388 -13.566 1.00 86.69 71 TYR A C 1
ATOM 561 O O . TYR A 1 71 ? 20.423 1.806 -12.800 1.00 86.69 71 TYR A O 1
ATOM 569 N N . PRO A 1 72 ? 19.515 0.097 -13.946 1.00 86.44 72 PRO A N 1
ATOM 570 C CA . PRO A 1 72 ? 20.494 -0.866 -13.473 1.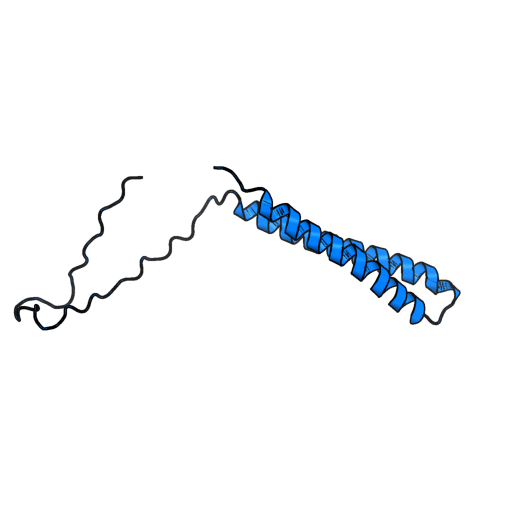00 86.44 72 PRO A CA 1
ATOM 571 C C . PRO A 1 72 ? 21.870 -0.576 -14.087 1.00 86.44 72 PRO A C 1
ATOM 573 O O . PRO A 1 72 ? 22.030 -0.562 -15.308 1.00 86.44 72 PRO A O 1
ATOM 576 N N . LEU A 1 73 ? 22.875 -0.380 -13.230 1.00 86.94 73 LEU A N 1
ATOM 577 C CA . LEU A 1 73 ? 24.281 -0.223 -13.630 1.00 86.94 73 LEU A CA 1
ATOM 578 C C . LEU A 1 73 ? 24.913 -1.551 -14.075 1.00 86.94 73 LEU A C 1
ATOM 580 O O . LEU A 1 73 ? 25.861 -1.560 -14.854 1.00 86.94 73 LEU A O 1
ATOM 584 N N . SER A 1 74 ? 24.389 -2.676 -13.588 1.00 86.06 74 SER A N 1
ATOM 585 C CA . SER A 1 74 ? 24.845 -4.019 -13.931 1.00 86.06 74 SER A CA 1
ATOM 586 C C . SER A 1 74 ? 23.681 -4.863 -14.440 1.00 86.06 74 SER A C 1
ATOM 588 O O . SER A 1 74 ? 22.543 -4.745 -13.987 1.00 86.06 74 SER A O 1
ATOM 590 N N . ARG A 1 75 ? 23.965 -5.728 -15.413 1.00 83.50 75 ARG A N 1
ATOM 591 C CA . ARG A 1 75 ? 23.018 -6.729 -15.907 1.00 83.50 75 ARG A CA 1
ATOM 592 C C . ARG A 1 75 ? 23.552 -8.104 -15.553 1.00 83.50 75 ARG A C 1
ATOM 594 O O . ARG A 1 75 ? 24.743 -8.363 -15.713 1.00 83.50 75 ARG A O 1
ATOM 601 N N . ALA A 1 76 ? 22.675 -8.988 -15.092 1.00 82.38 76 ALA A N 1
ATOM 602 C CA . ALA A 1 76 ? 23.038 -10.383 -14.905 1.00 82.38 76 ALA A CA 1
ATOM 603 C C . ALA A 1 76 ? 23.330 -11.004 -16.279 1.00 82.38 76 ALA A C 1
ATOM 605 O O . ALA A 1 76 ? 22.430 -11.163 -17.104 1.00 82.38 76 ALA A O 1
ATOM 606 N N . VAL A 1 77 ? 24.594 -11.342 -16.534 1.00 82.19 77 VAL A N 1
ATOM 607 C CA . VAL A 1 77 ? 24.974 -12.116 -17.716 1.00 82.19 77 VAL A CA 1
ATOM 608 C C . VAL A 1 77 ? 24.746 -13.580 -17.370 1.00 82.19 77 VAL A C 1
ATOM 610 O O . VAL A 1 77 ? 25.569 -14.211 -16.710 1.00 82.19 77 VAL A O 1
ATOM 613 N N . SER A 1 78 ? 23.598 -14.125 -17.772 1.00 79.31 78 SER A N 1
ATOM 614 C CA . SER A 1 78 ? 23.440 -15.579 -17.759 1.00 79.31 78 SER A CA 1
ATOM 615 C C . SER A 1 78 ? 24.451 -16.183 -18.729 1.00 79.31 78 SER A C 1
ATOM 617 O O . SER A 1 78 ? 24.586 -15.704 -19.859 1.00 79.31 78 SER A O 1
ATOM 619 N N . LYS A 1 79 ? 25.160 -17.240 -18.307 1.00 77.19 79 LYS A N 1
ATOM 620 C CA . LYS A 1 79 ? 25.924 -18.065 -19.251 1.00 77.19 79 LYS A CA 1
ATOM 621 C C . LYS A 1 79 ? 24.954 -18.520 -20.339 1.00 77.19 79 LYS A C 1
ATOM 623 O O . LYS A 1 79 ? 23.870 -19.008 -20.014 1.00 77.19 79 LYS A O 1
ATOM 628 N N . LYS A 1 80 ? 25.322 -18.338 -21.612 1.00 68.88 80 LYS A N 1
ATOM 629 C CA . LYS A 1 80 ? 24.537 -18.897 -22.718 1.00 68.88 80 LYS A CA 1
ATOM 630 C C . LYS A 1 80 ? 24.329 -20.389 -22.430 1.00 68.88 80 LYS A C 1
ATOM 632 O O . LYS A 1 80 ? 25.319 -21.054 -22.117 1.00 68.88 80 LYS A O 1
ATOM 637 N N . PRO A 1 81 ? 23.090 -20.906 -22.488 1.00 71.69 81 PRO A N 1
ATOM 638 C CA . PRO A 1 81 ? 22.889 -22.342 -22.421 1.00 71.69 81 PRO A CA 1
ATOM 639 C C . PRO A 1 81 ? 23.681 -22.975 -23.564 1.00 71.69 81 PRO A C 1
ATOM 641 O O . PRO A 1 81 ? 23.548 -22.583 -24.724 1.00 71.69 81 PRO A O 1
ATOM 644 N N . GLU A 1 82 ? 24.561 -23.905 -23.215 1.00 73.75 82 GLU A N 1
ATOM 645 C CA . GLU A 1 82 ? 25.282 -24.707 -24.190 1.00 73.75 82 GLU A CA 1
ATOM 646 C C . GLU A 1 82 ? 24.280 -25.698 -24.780 1.00 73.75 82 GLU A C 1
ATOM 648 O O . GLU A 1 82 ? 23.949 -26.724 -24.183 1.00 73.75 82 GLU A O 1
ATOM 653 N N . PHE A 1 83 ? 23.707 -25.341 -25.927 1.00 69.94 83 PHE A N 1
ATOM 654 C CA . PHE A 1 83 ? 22.837 -26.247 -26.657 1.00 69.94 83 PHE A CA 1
ATOM 655 C C . PHE A 1 83 ? 23.714 -27.321 -27.298 1.00 69.94 83 PHE A C 1
ATOM 657 O O . PHE A 1 83 ? 24.306 -27.105 -28.352 1.00 69.94 83 PHE A O 1
ATOM 664 N N . ARG A 1 84 ? 23.805 -28.493 -26.659 1.00 65.50 84 ARG A N 1
ATOM 665 C CA . ARG A 1 84 ? 24.367 -29.688 -27.299 1.00 65.50 84 ARG A CA 1
ATOM 666 C C . ARG A 1 84 ? 23.416 -30.123 -28.406 1.00 65.50 84 ARG A C 1
ATOM 668 O O . ARG A 1 84 ? 22.415 -30.794 -28.155 1.00 65.50 84 ARG A O 1
ATOM 675 N N . VAL A 1 85 ? 23.710 -29.704 -29.631 1.00 67.94 85 VAL A N 1
ATOM 676 C CA . VAL A 1 85 ? 22.999 -30.174 -30.818 1.00 67.94 85 VAL A CA 1
ATOM 677 C C . VAL A 1 85 ? 23.447 -31.615 -31.052 1.00 67.94 85 VAL A C 1
ATOM 679 O O . VAL A 1 85 ? 24.583 -31.866 -31.440 1.00 67.94 85 VAL A O 1
ATOM 682 N N . ARG A 1 86 ? 22.587 -32.593 -30.752 1.00 65.94 86 ARG A N 1
ATOM 683 C CA . ARG A 1 86 ? 22.858 -33.987 -31.119 1.00 65.94 86 ARG A CA 1
ATOM 684 C C . ARG A 1 86 ? 22.569 -34.103 -32.615 1.00 65.94 86 ARG A C 1
ATOM 686 O O . ARG A 1 86 ? 21.403 -34.065 -33.006 1.00 65.94 86 ARG A O 1
ATOM 693 N N . CYS A 1 87 ? 23.606 -34.196 -33.446 1.00 60.78 87 CYS A N 1
ATOM 694 C CA . CYS A 1 87 ? 23.423 -34.434 -34.875 1.00 60.78 87 CYS A CA 1
ATOM 695 C C . CYS A 1 87 ? 22.572 -35.703 -35.074 1.00 60.78 87 CYS A C 1
ATOM 697 O O . CYS A 1 87 ? 22.865 -36.736 -34.460 1.00 60.78 87 CYS A O 1
ATOM 699 N N . PRO A 1 88 ? 21.494 -35.659 -35.880 1.00 64.44 88 PRO A N 1
ATOM 700 C CA . PRO A 1 88 ? 20.770 -36.868 -36.234 1.00 64.44 88 PRO A CA 1
ATOM 701 C C . PRO A 1 88 ? 21.727 -37.789 -36.996 1.00 64.44 88 PRO A C 1
ATOM 703 O O . PRO A 1 88 ? 22.351 -37.362 -37.966 1.00 64.44 88 PRO A O 1
ATOM 706 N N . ALA A 1 89 ? 21.821 -39.052 -36.564 1.00 61.03 89 ALA A N 1
ATOM 707 C CA . ALA A 1 89 ? 22.814 -40.047 -37.004 1.00 61.03 89 ALA A CA 1
ATOM 708 C C . ALA A 1 89 ? 22.913 -40.256 -38.528 1.00 61.03 89 ALA A C 1
ATOM 710 O O . ALA A 1 89 ? 23.855 -40.864 -39.013 1.00 61.03 89 ALA A O 1
ATOM 711 N N . LYS A 1 90 ? 21.954 -39.732 -39.295 1.00 60.91 90 LYS A N 1
ATOM 712 C CA . LYS A 1 90 ? 21.920 -39.786 -40.757 1.00 60.91 90 LYS A CA 1
ATOM 713 C C . LYS A 1 90 ? 22.985 -38.909 -41.442 1.00 60.91 90 LYS A C 1
ATOM 715 O O . LYS A 1 90 ? 23.179 -39.072 -42.641 1.00 60.91 90 LYS A O 1
ATOM 720 N N . TYR A 1 91 ? 23.637 -37.991 -40.719 1.00 56.81 91 TYR A N 1
ATOM 721 C CA . TYR A 1 91 ? 24.632 -37.056 -41.277 1.00 56.81 91 TYR A CA 1
ATOM 722 C C . TYR A 1 91 ? 25.985 -37.051 -40.548 1.00 56.81 91 TYR A C 1
ATOM 724 O O . TYR A 1 91 ? 26.838 -36.228 -40.871 1.00 56.81 91 TYR A O 1
ATOM 732 N N . CYS A 1 92 ? 26.200 -37.932 -39.568 1.00 56.72 92 CYS A N 1
ATOM 733 C CA . CYS A 1 92 ? 27.518 -38.088 -38.958 1.00 56.72 92 CYS A CA 1
ATOM 734 C C . CYS A 1 92 ? 28.343 -39.013 -39.857 1.00 56.72 92 CYS A C 1
ATOM 736 O O . CYS A 1 92 ? 28.040 -40.199 -39.938 1.00 56.72 92 CYS A O 1
ATOM 738 N N . ASN A 1 93 ? 29.344 -38.477 -40.556 1.00 60.03 93 ASN A N 1
ATOM 739 C CA . ASN A 1 93 ? 30.385 -39.320 -41.142 1.00 60.03 93 ASN A CA 1
ATOM 740 C C . ASN A 1 93 ? 31.211 -39.920 -39.992 1.00 60.03 93 ASN A C 1
ATOM 742 O O . ASN A 1 93 ? 31.520 -39.206 -39.037 1.00 60.03 93 ASN A O 1
ATOM 746 N N . ASP A 1 94 ? 31.569 -41.203 -40.088 1.00 59.78 94 ASP A N 1
ATOM 747 C CA . ASP A 1 94 ? 32.261 -41.969 -39.034 1.00 59.78 94 ASP A CA 1
ATOM 748 C C . ASP A 1 94 ? 33.661 -41.420 -38.660 1.00 59.78 94 ASP A C 1
ATOM 750 O O . ASP A 1 94 ? 34.246 -41.844 -37.666 1.00 59.78 94 ASP A O 1
ATOM 754 N N . ASP A 1 95 ? 34.177 -40.436 -39.404 1.00 56.47 95 ASP A N 1
ATOM 755 C CA . ASP A 1 95 ? 35.523 -39.869 -39.240 1.00 56.47 95 ASP A CA 1
ATOM 756 C C . ASP A 1 95 ? 35.581 -38.560 -38.423 1.00 56.47 95 ASP A C 1
ATOM 758 O O . ASP A 1 95 ? 36.623 -37.901 -38.385 1.00 56.47 95 ASP A O 1
ATOM 762 N N . GLN A 1 96 ? 34.486 -38.131 -37.783 1.00 56.44 96 GLN A N 1
ATOM 763 C CA . GLN A 1 96 ? 34.438 -36.836 -37.095 1.00 56.44 96 GLN A CA 1
ATOM 764 C C . GLN A 1 96 ? 34.277 -36.984 -35.577 1.00 56.44 96 GLN A C 1
ATOM 766 O O . GLN A 1 96 ? 33.227 -37.391 -35.084 1.00 56.44 96 GLN A O 1
ATOM 771 N N . ASP A 1 97 ? 35.342 -36.624 -34.855 1.00 56.19 97 ASP A N 1
ATOM 772 C CA . ASP A 1 97 ? 35.419 -36.548 -33.392 1.00 56.19 97 ASP A CA 1
ATOM 773 C C . ASP A 1 97 ? 34.167 -35.836 -32.817 1.00 56.19 97 ASP A C 1
ATOM 775 O O . ASP A 1 97 ? 33.883 -34.694 -33.205 1.00 56.19 97 ASP A O 1
ATOM 779 N N . PRO A 1 98 ? 33.356 -36.499 -31.967 1.00 53.44 98 PRO A N 1
ATOM 780 C CA . PRO A 1 98 ? 31.994 -36.068 -31.639 1.00 53.44 98 PRO A CA 1
ATOM 781 C C . PRO A 1 98 ? 31.889 -34.795 -30.786 1.00 53.44 98 PRO A C 1
ATOM 783 O O . PRO A 1 98 ? 30.770 -34.358 -30.502 1.00 53.44 98 PRO A O 1
ATOM 786 N N . ASP A 1 99 ? 33.001 -34.191 -30.364 1.00 51.53 99 ASP A N 1
ATOM 787 C CA . ASP A 1 99 ? 32.959 -33.276 -29.226 1.00 51.53 99 ASP A CA 1
ATOM 788 C C . ASP A 1 99 ? 32.982 -31.773 -29.527 1.00 51.53 99 ASP A C 1
ATOM 790 O O . ASP A 1 99 ? 32.633 -31.00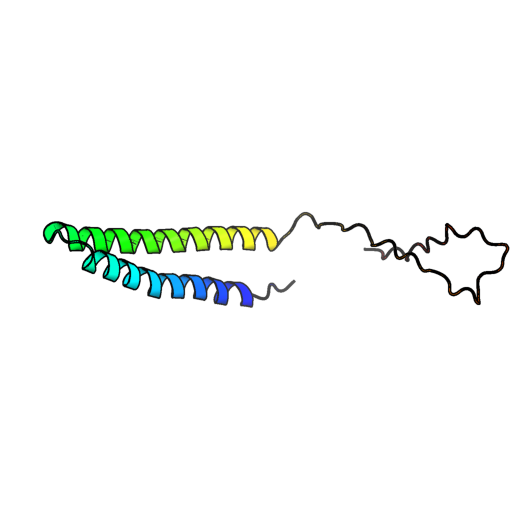7 -28.630 1.00 51.53 99 ASP A O 1
ATOM 794 N N . ILE A 1 100 ? 33.353 -31.274 -30.713 1.00 54.56 100 ILE A N 1
ATOM 795 C CA . ILE A 1 100 ? 33.595 -29.818 -30.832 1.00 54.56 100 ILE A CA 1
ATOM 796 C C . ILE A 1 100 ? 33.192 -29.240 -32.194 1.00 54.56 100 ILE A C 1
ATOM 798 O O . ILE A 1 100 ? 34.028 -28.888 -33.019 1.00 54.56 100 ILE A O 1
ATOM 802 N N . TRP A 1 101 ? 31.892 -29.000 -32.375 1.00 51.12 101 TRP A N 1
ATOM 803 C CA . TRP A 1 101 ? 31.413 -27.898 -33.220 1.00 51.12 101 TRP A CA 1
ATOM 804 C C . TRP A 1 101 ? 30.790 -26.833 -32.322 1.00 51.12 101 TRP A C 1
ATOM 806 O O . TRP A 1 101 ? 29.573 -26.679 -32.249 1.00 51.12 101 TRP A O 1
ATOM 816 N N . ILE A 1 102 ? 31.634 -26.097 -31.591 1.00 54.31 102 ILE A N 1
ATOM 817 C CA . ILE A 1 102 ? 31.199 -24.845 -30.967 1.00 54.31 102 ILE A CA 1
ATOM 818 C C . ILE A 1 102 ? 31.065 -23.836 -32.104 1.00 54.31 102 ILE A C 1
ATOM 820 O O . ILE A 1 102 ? 32.010 -23.121 -32.442 1.00 54.31 102 ILE A O 1
ATOM 824 N N . GLU A 1 103 ? 29.895 -23.807 -32.734 1.00 54.28 103 GLU A N 1
ATOM 825 C CA . GLU A 1 103 ? 29.548 -22.772 -33.694 1.00 54.28 103 GLU A CA 1
ATOM 826 C C . GLU A 1 103 ? 29.463 -21.448 -32.917 1.00 54.28 103 GLU A C 1
ATOM 828 O O . GLU A 1 103 ? 28.478 -21.135 -32.242 1.00 54.28 103 GLU A O 1
ATOM 833 N N . LYS A 1 104 ? 30.571 -20.695 -32.897 1.00 53.28 104 LYS A N 1
ATOM 834 C CA . LYS A 1 104 ? 30.612 -19.351 -32.318 1.00 53.28 104 LYS A CA 1
ATOM 835 C C . LYS A 1 104 ? 29.595 -18.500 -33.073 1.00 53.28 104 LYS A C 1
ATOM 837 O O . LYS A 1 104 ? 29.842 -18.093 -34.204 1.00 53.28 104 LYS A O 1
ATOM 842 N N . ALA A 1 105 ? 28.460 -18.227 -32.432 1.00 56.50 105 ALA A N 1
ATOM 843 C CA . ALA A 1 105 ? 27.480 -17.279 -32.944 1.00 56.50 105 ALA A CA 1
ATOM 844 C C . ALA A 1 105 ? 28.170 -15.935 -33.257 1.00 56.50 105 ALA A C 1
ATOM 846 O O . ALA A 1 105 ? 29.019 -15.508 -32.465 1.00 56.50 105 ALA A O 1
ATOM 847 N N . PRO A 1 106 ? 27.816 -15.265 -34.370 1.00 53.16 106 PRO A N 1
ATOM 848 C CA . PRO A 1 106 ? 28.457 -14.023 -34.776 1.00 53.16 106 PRO A CA 1
ATOM 849 C C . PRO A 1 106 ? 28.325 -12.976 -33.668 1.00 53.16 106 PRO A C 1
ATOM 851 O O . PRO A 1 106 ? 27.235 -12.737 -33.143 1.00 53.16 106 PRO A O 1
ATOM 854 N N . GLU A 1 107 ? 29.456 -12.378 -33.290 1.00 55.53 107 GLU A N 1
ATOM 855 C CA . GLU A 1 107 ? 29.504 -11.264 -32.348 1.00 55.53 107 GLU A CA 1
ATOM 856 C C . GLU A 1 107 ? 28.668 -10.108 -32.906 1.00 55.53 107 GLU A C 1
ATOM 858 O O . GLU A 1 107 ? 29.043 -9.455 -33.882 1.00 55.53 107 GLU A O 1
ATOM 863 N N . SER A 1 108 ? 27.509 -9.853 -32.296 1.00 63.81 108 SER A N 1
ATOM 864 C CA . SER A 1 108 ? 26.745 -8.641 -32.563 1.00 63.81 108 SER A CA 1
ATOM 865 C C . SER A 1 108 ? 27.550 -7.461 -32.028 1.00 63.81 108 SER A C 1
ATOM 867 O O . SER A 1 108 ? 27.678 -7.304 -30.810 1.00 63.81 108 SER A O 1
ATOM 869 N N . LYS A 1 109 ? 28.122 -6.660 -32.931 1.00 56.56 109 LYS A N 1
ATOM 870 C CA . LYS A 1 109 ? 28.782 -5.404 -32.575 1.00 56.56 109 LYS A CA 1
ATOM 871 C C . LYS A 1 109 ? 27.752 -4.483 -31.915 1.00 56.56 109 LYS A C 1
ATOM 873 O O . LYS A 1 109 ? 26.735 -4.172 -32.536 1.00 56.56 109 LYS A O 1
ATOM 878 N N . LEU A 1 110 ? 28.009 -4.155 -30.647 1.00 49.41 110 LEU A N 1
ATOM 879 C CA . LEU A 1 110 ? 27.325 -3.094 -29.903 1.00 49.41 110 LEU A CA 1
ATOM 880 C C . LEU A 1 110 ? 27.537 -1.737 -30.577 1.00 49.41 110 LEU A C 1
ATOM 882 O O . LEU A 1 110 ? 28.658 -1.515 -31.091 1.00 49.41 110 LEU A O 1
#

Radius of gyration: 29.45 Å; chains: 1; bounding box: 50×48×71 Å